Protein 2IP6 (pdb70)

Sequence (87 aa):
EHIKQQALDLFTRLQFLLQKHDTIEPYQYVLDILETGISKTKHNQQTPERQARVVYNKIASQALVDKLHFTAEENKVLAAINELAHS

Structure (mmCIF, N/CA/C/O backbone):
data_2IP6
#
_entry.id   2IP6
#
_cell.length_a   62.189
_cell.length_b   62.189
_cell.length_c   39.898
_cell.angle_alpha   90.00
_cell.angle_beta   90.00
_cell.angle_gamma   120.00
#
_symmetry.space_group_name_H-M   'P 62'
#
loop_
_entity.id
_entity.type
_entity.pdbx_description
1 polymer PapB
2 non-polymer 'SULFATE ION'
3 water water
#
loop_
_atom_site.group_PDB
_atom_site.id
_atom_site.type_symbol
_atom_site.label_atom_id
_atom_site.label_alt_id
_atom_site.label_comp_id
_atom_site.label_asym_id
_atom_site.label_entity_id
_atom_site.label_seq_id
_atom_site.pdbx_PDB_ins_code
_atom_site.Cartn_x
_atom_site.Cartn_y
_atom_site.Cartn_z
_atom_site.occupancy
_atom_site.B_iso_or_equiv
_atom_site.auth_seq_id
_atom_site.auth_comp_id
_atom_site.auth_asym_id
_atom_site.auth_atom_id
_atom_site.pdbx_PDB_model_num
ATOM 1 N N . GLU A 1 7 ? 59.921 -12.967 -1.105 1.00 33.44 7 GLU A N 1
ATOM 2 C CA . GLU A 1 7 ? 60.437 -12.056 -2.162 1.00 32.55 7 GLU A CA 1
ATOM 3 C C . GLU A 1 7 ? 59.930 -12.497 -3.529 1.00 32.09 7 GLU A C 1
ATOM 4 O O . GLU A 1 7 ? 59.440 -13.617 -3.690 1.00 32.62 7 GLU A O 1
ATOM 6 N N . HIS A 1 8 ? 60.050 -11.609 -4.510 1.00 30.53 8 HIS A N 1
ATOM 7 C CA . HIS A 1 8 ? 59.605 -11.899 -5.866 1.00 27.41 8 HIS A CA 1
ATOM 8 C C . HIS A 1 8 ? 60.648 -12.735 -6.593 1.00 25.06 8 HIS A C 1
ATOM 9 O O . HIS A 1 8 ? 60.481 -13.062 -7.768 1.00 24.88 8 HIS A O 1
ATOM 11 N N . ILE A 1 9 ? 61.725 -13.075 -5.892 1.00 21.95 9 ILE A N 1
ATOM 12 C CA . ILE A 1 9 ? 62.791 -13.872 -6.482 1.00 19.69 9 ILE A CA 1
ATOM 13 C C . ILE A 1 9 ? 62.238 -15.220 -6.937 1.00 17.44 9 ILE A C 1
ATOM 14 O O . ILE A 1 9 ? 62.659 -15.758 -7.961 1.00 16.96 9 ILE A O 1
ATOM 19 N N . LYS A 1 10 ? 61.289 -15.759 -6.180 1.00 15.37 10 LYS A N 1
ATOM 20 C CA . LYS A 1 10 ? 60.691 -17.037 -6.539 1.00 14.03 10 LYS A CA 1
ATOM 21 C C . LYS A 1 10 ? 60.019 -16.950 -7.902 1.00 13.77 10 LYS A C 1
ATOM 22 O O . LYS A 1 10 ? 60.255 -17.787 -8.768 1.00 11.96 10 LYS A O 1
ATOM 28 N N . GLN A 1 11 ? 59.180 -15.935 -8.097 1.00 14.26 11 GLN A N 1
ATOM 29 C CA . GLN A 1 11 ? 58.485 -15.776 -9.368 1.00 15.36 11 GLN A CA 1
ATOM 30 C C . GLN A 1 11 ? 59.478 -15.493 -10.495 1.00 14.79 11 GLN A C 1
ATOM 31 O O . GLN A 1 11 ? 59.280 -15.932 -11.625 1.00 14.20 11 GLN A O 1
ATOM 37 N N . GLN A 1 12 ? 60.541 -14.758 -10.182 1.00 14.82 12 GLN A N 1
ATOM 38 C CA . GLN A 1 12 ? 61.576 -14.437 -11.161 1.00 15.78 12 GLN A CA 1
ATOM 39 C C . GLN A 1 12 ? 62.168 -15.736 -11.702 1.00 14.28 12 GLN A C 1
ATOM 40 O O . GLN A 1 12 ? 62.337 -15.904 -12.909 1.00 15.06 12 GLN A O 1
ATOM 46 N N . ALA A 1 13 ? 62.487 -16.652 -10.794 1.00 12.92 13 ALA A N 1
ATOM 47 C CA . ALA A 1 13 ? 63.059 -17.937 -11.178 1.00 12.29 13 ALA A CA 1
ATOM 48 C C . ALA A 1 13 ? 62.075 -18.739 -12.024 1.00 11.94 13 ALA A C 1
ATOM 49 O O . ALA A 1 13 ? 62.426 -19.234 -13.096 1.00 11.02 13 ALA A O 1
ATOM 51 N N . LEU A 1 14 ? 60.842 -18.866 -11.546 1.00 11.20 14 LEU A N 1
ATOM 52 C CA . LEU A 1 14 ? 59.830 -19.611 -12.284 1.00 11.14 14 LEU A CA 1
ATOM 53 C C . LEU A 1 14 ? 59.653 -19.068 -13.695 1.00 11.77 14 LEU A C 1
ATOM 54 O O . LEU A 1 14 ? 59.571 -19.835 -14.652 1.00 13.03 14 LEU A O 1
ATOM 59 N N . ASP A 1 15 ? 59.603 -17.745 -13.825 1.00 12.42 15 ASP A N 1
ATOM 60 C CA . ASP A 1 15 ? 59.427 -17.126 -15.134 1.00 13.40 15 ASP A CA 1
ATOM 61 C C . ASP A 1 15 ? 60.589 -17.426 -16.076 1.00 12.83 15 ASP A C 1
ATOM 62 O O . ASP A 1 15 ? 60.385 -17.610 -17.279 1.00 12.49 15 ASP A O 1
ATOM 67 N N . LEU A 1 16 ? 61.809 -17.456 -15.544 1.00 11.35 16 LEU A N 1
ATOM 68 C CA . LEU A 1 16 ? 62.967 -17.764 -16.379 1.00 11.48 16 LEU A CA 1
ATOM 69 C C . LEU A 1 16 ? 62.891 -19.221 -16.829 1.00 10.75 16 LEU A C 1
ATOM 70 O O . LEU A 1 16 ? 63.171 -19.530 -17.984 1.00 10.64 16 LEU A O 1
ATOM 75 N N . PHE A 1 17 ? 62.494 -20.112 -15.923 1.00 10.00 17 PHE A N 1
ATOM 76 C CA . PHE A 1 17 ? 62.393 -21.530 -16.264 1.00 9.53 17 PHE A CA 1
ATOM 77 C C . PHE A 1 17 ? 61.337 -21.791 -17.338 1.00 10.76 17 PHE A C 1
ATOM 78 O O . PHE A 1 17 ? 61.578 -22.544 -18.280 1.00 9.65 17 PHE A O 1
ATOM 86 N N . THR A 1 18 ? 60.161 -21.184 -17.189 1.00 11.11 18 THR A N 1
ATOM 87 C CA . THR A 1 18 ? 59.093 -21.386 -18.167 1.00 12.16 18 THR A CA 1
ATOM 88 C C . THR A 1 18 ? 59.430 -20.717 -19.496 1.00 10.31 18 THR A C 1
ATOM 89 O O . THR A 1 18 ? 59.071 -21.216 -20.560 1.00 11.32 18 THR A O 1
ATOM 93 N N . ARG A 1 19 ? 60.117 -19.583 -19.438 1.00 11.18 19 ARG A N 1
ATOM 94 C CA . ARG A 1 19 ? 60.507 -18.906 -20.664 1.00 11.21 19 ARG A CA 1
ATOM 95 C C . ARG A 1 19 ? 61.453 -19.814 -21.445 1.00 10.30 19 ARG A C 1
ATOM 96 O O . ARG A 1 19 ? 61.301 -19.986 -22.651 1.00 10.38 19 ARG A O 1
ATOM 104 N N . LEU A 1 20 ? 62.430 -20.401 -20.756 1.00 8.77 20 LEU A N 1
ATOM 105 C CA . LEU A 1 20 ? 63.377 -21.283 -21.435 1.00 8.36 20 LEU A CA 1
ATOM 106 C C . LEU A 1 20 ? 62.671 -22.523 -21.988 1.00 10.13 20 LEU A C 1
ATOM 107 O O . LEU A 1 20 ? 62.965 -22.966 -23.096 1.00 10.26 20 LEU A O 1
ATOM 112 N N . GLN A 1 21 ? 61.744 -23.086 -21.221 1.00 10.66 21 GLN A N 1
ATOM 113 C CA . GLN A 1 21 ? 61.002 -24.257 -21.688 1.00 12.55 21 GLN A CA 1
ATOM 114 C C . GLN A 1 21 ? 60.290 -23.946 -23.004 1.00 12.67 21 GLN A C 1
ATOM 115 O O . GLN A 1 21 ? 60.269 -24.765 -23.926 1.00 14.53 21 GLN A O 1
ATOM 121 N N . PHE A 1 22 ? 59.705 -22.756 -23.085 1.00 13.18 22 PHE A N 1
ATOM 122 C CA . PHE A 1 22 ? 59.003 -22.332 -24.285 1.00 12.44 22 PHE A CA 1
ATOM 123 C C . PHE A 1 22 ? 59.961 -22.247 -25.467 1.00 12.00 22 PHE A C 1
ATOM 124 O O . PHE A 1 22 ? 59.691 -22.784 -26.542 1.00 11.99 22 PHE A O 1
ATOM 132 N N . LEU A 1 23 ? 61.086 -21.570 -25.261 1.00 10.82 23 LEU A N 1
ATOM 133 C CA . LEU A 1 23 ? 62.067 -21.400 -26.323 1.00 9.40 23 LEU A CA 1
ATOM 134 C C . LEU A 1 23 ? 62.624 -22.715 -26.855 1.00 9.96 23 LEU A C 1
ATOM 135 O O . LEU A 1 23 ? 62.785 -22.879 -28.066 1.00 10.08 23 LEU A O 1
ATOM 140 N N . LEU A 1 24 ? 62.904 -23.651 -25.954 1.00 10.12 24 LEU A N 1
ATOM 141 C CA . LEU A 1 24 ? 63.464 -24.939 -26.347 1.00 11.35 24 LEU A CA 1
ATOM 142 C C . LEU A 1 24 ? 62.541 -25.806 -27.191 1.00 12.91 24 LEU A C 1
ATOM 143 O O . LEU A 1 24 ? 62.978 -26.808 -27.760 1.00 13.21 24 LEU A O 1
ATOM 148 N N . GLN A 1 25 ? 61.271 -25.427 -27.272 1.00 11.77 25 GLN A N 1
ATOM 149 C CA . GLN A 1 25 ? 60.300 -26.173 -28.064 1.00 11.66 25 GLN A CA 1
ATOM 150 C C . GLN A 1 25 ? 60.166 -25.592 -29.472 1.00 11.89 25 GLN A C 1
ATOM 151 O O . GLN A 1 25 ? 59.302 -26.012 -30.248 1.00 13.21 25 GLN A O 1
ATOM 157 N N . LYS A 1 26 ? 61.026 -24.636 -29.810 1.00 11.98 26 LYS A N 1
ATOM 158 C CA . LYS A 1 26 ? 60.982 -23.995 -31.122 1.00 12.11 26 LYS A CA 1
ATOM 159 C C . LYS A 1 26 ? 61.926 -24.607 -32.151 1.00 13.27 26 LYS A C 1
ATOM 160 O O . LYS A 1 26 ? 62.064 -24.084 -33.255 1.00 15.02 26 LYS A O 1
ATOM 166 N N . HIS A 1 27 ? 62.574 -25.711 -31.798 1.00 12.96 27 HIS A N 1
ATOM 167 C CA . HIS A 1 27 ? 63.507 -26.365 -32.716 1.00 12.77 27 HIS A CA 1
ATOM 168 C C . HIS A 1 27 ? 62.780 -27.321 -33.655 1.00 11.59 27 HIS A C 1
ATOM 169 O O . HIS A 1 27 ? 61.594 -27.593 -33.471 1.00 11.92 27 HIS A O 1
ATOM 176 N N . ASP A 1 28 ? 63.483 -27.832 -34.661 1.00 10.67 28 ASP A N 1
ATOM 177 C CA . ASP A 1 28 ? 62.852 -28.747 -35.611 1.00 11.04 28 ASP A CA 1
ATOM 178 C C . ASP A 1 28 ? 62.456 -30.094 -35.021 1.00 10.48 28 ASP A C 1
ATOM 179 O O . ASP A 1 28 ? 61.595 -30.783 -35.562 1.00 11.24 28 ASP A O 1
ATOM 184 N N . THR A 1 29 ? 63.104 -30.485 -33.931 1.00 10.44 29 THR A N 1
ATOM 185 C CA . THR A 1 29 ? 62.761 -31.725 -33.247 1.00 10.65 29 THR A CA 1
ATOM 186 C C . THR A 1 29 ? 62.788 -31.391 -31.768 1.00 9.37 29 THR A C 1
ATOM 187 O O . THR A 1 29 ? 63.278 -30.327 -31.381 1.00 11.27 29 THR A O 1
ATOM 191 N N . ILE A 1 30 ? 62.249 -32.274 -30.938 1.00 9.60 30 ILE A N 1
ATOM 192 C CA . ILE A 1 30 ? 62.241 -32.001 -29.512 1.00 9.58 30 ILE A CA 1
ATOM 193 C C . ILE A 1 30 ? 62.977 -33.073 -28.703 1.00 9.83 30 ILE A C 1
ATOM 194 O O . ILE A 1 30 ? 63.427 -32.814 -27.592 1.00 9.43 30 ILE A O 1
ATOM 199 N N . GLU A 1 31 ? 63.140 -34.263 -29.274 1.00 8.65 31 GLU A N 1
ATOM 200 C CA . GLU A 1 31 ? 63.835 -35.338 -28.564 1.00 8.94 31 GLU A CA 1
ATOM 201 C C . GLU A 1 31 ? 65.185 -34.938 -27.957 1.00 8.53 31 GLU A C 1
ATOM 202 O O . GLU A 1 31 ? 65.451 -35.232 -26.794 1.00 9.68 31 GLU A O 1
ATOM 208 N N . PRO A 1 32 ? 66.051 -34.255 -28.725 1.00 9.00 32 PRO A N 1
ATOM 209 C CA . PRO A 1 32 ? 67.345 -33.878 -28.140 1.00 9.67 32 PRO A CA 1
ATOM 210 C C . PRO A 1 32 ? 67.251 -32.908 -26.965 1.00 9.63 32 PRO A C 1
ATOM 211 O O . PRO A 1 32 ? 68.206 -32.758 -26.206 1.00 9.70 32 PRO A O 1
ATOM 215 N N . TYR A 1 33 ? 66.097 -32.268 -26.813 1.00 8.00 33 TYR A N 1
ATOM 216 C CA . TYR A 1 33 ? 65.881 -31.298 -25.741 1.00 7.31 33 TYR A CA 1
ATOM 217 C C . TYR A 1 33 ? 65.040 -31.812 -24.585 1.00 7.65 33 TYR A C 1
ATOM 218 O O . TYR A 1 33 ? 64.894 -31.126 -23.578 1.00 8.07 33 TYR A O 1
ATOM 227 N N . GLN A 1 34 ? 64.493 -33.016 -24.707 1.00 8.26 34 GLN A N 1
ATOM 228 C CA . GLN A 1 34 ? 63.630 -33.530 -23.647 1.00 7.95 34 GLN A CA 1
ATOM 229 C C . GLN A 1 34 ? 64.275 -33.628 -22.272 1.00 7.44 34 GLN A C 1
ATOM 230 O O . GLN A 1 34 ? 63.629 -33.330 -21.275 1.00 8.11 34 GLN A O 1
ATOM 236 N N . TYR A 1 35 ? 65.535 -34.042 -22.202 1.00 7.49 35 TYR A N 1
ATOM 237 C CA . TYR A 1 35 ? 66.193 -34.146 -20.904 1.00 7.65 35 TYR A CA 1
ATOM 238 C C . TYR A 1 35 ? 66.249 -32.754 -20.268 1.00 6.52 35 TYR A C 1
ATOM 239 O O . TYR A 1 35 ? 65.933 -32.588 -19.087 1.00 7.75 35 TYR A O 1
ATOM 248 N N . VAL A 1 36 ? 66.640 -31.750 -21.050 1.00 6.93 36 VAL A N 1
ATOM 249 C CA . VAL A 1 36 ? 66.711 -30.386 -20.544 1.00 8.16 36 VAL A CA 1
ATOM 250 C C . VAL A 1 36 ? 65.322 -29.908 -20.119 1.00 8.05 36 VAL A C 1
ATOM 251 O O . VAL A 1 36 ? 65.190 -29.187 -19.131 1.00 7.76 36 VAL A O 1
ATOM 255 N N . LEU A 1 37 ? 64.287 -30.309 -20.856 1.00 7.56 37 LEU A N 1
ATOM 256 C CA . LEU A 1 37 ? 62.929 -29.918 -20.493 1.00 6.55 37 LEU A CA 1
ATOM 257 C C . LEU A 1 37 ? 62.552 -30.574 -19.157 1.00 7.83 37 LEU A C 1
ATOM 258 O O . LEU A 1 37 ? 61.861 -29.960 -18.341 1.00 8.99 37 LEU A O 1
ATOM 263 N N . ASP A 1 38 ? 63.003 -31.813 -18.933 1.00 6.50 38 ASP A N 1
ATOM 264 C CA . ASP A 1 38 ? 62.746 -32.513 -17.667 1.00 8.15 38 ASP A CA 1
ATOM 265 C C . ASP A 1 38 ? 63.416 -31.739 -16.533 1.00 8.14 38 ASP A C 1
ATOM 266 O O . ASP A 1 38 ? 62.841 -31.566 -15.465 1.00 9.21 38 ASP A O 1
ATOM 271 N N . ILE A 1 39 ? 64.648 -31.295 -16.767 1.00 6.53 39 ILE A N 1
ATOM 272 C CA . ILE A 1 39 ? 65.388 -30.534 -15.763 1.00 7.30 39 ILE A CA 1
ATOM 273 C C . ILE A 1 39 ? 64.609 -29.283 -15.362 1.00 6.88 39 ILE A C 1
ATOM 274 O O . ILE A 1 39 ? 64.524 -28.935 -14.179 1.00 8.80 39 ILE A O 1
ATOM 279 N N . LEU A 1 40 ? 64.037 -28.607 -16.351 1.00 7.53 40 LEU A N 1
ATOM 280 C CA . LEU A 1 40 ? 63.272 -27.401 -16.088 1.00 8.60 40 LEU A CA 1
ATOM 281 C C . LEU A 1 40 ? 61.976 -27.708 -15.347 1.00 7.75 40 LEU A C 1
ATOM 282 O O . LEU A 1 40 ? 61.586 -26.971 -14.435 1.00 7.74 40 LEU A O 1
ATOM 287 N N . GLU A 1 41 ? 61.313 -28.798 -15.716 1.00 9.55 41 GLU A N 1
ATOM 288 C CA . GLU A 1 41 ? 60.064 -29.165 -15.051 1.00 11.02 41 GLU A CA 1
ATOM 289 C C . GLU A 1 41 ? 60.338 -29.483 -13.582 1.00 10.12 41 GLU A C 1
ATOM 290 O O . GLU A 1 41 ? 59.559 -29.128 -12.693 1.00 10.70 41 GLU A O 1
ATOM 296 N N . THR A 1 42 ? 61.456 -30.152 -13.325 1.00 9.86 42 THR A N 1
ATOM 297 C CA . THR A 1 42 ? 61.833 -30.501 -11.965 1.00 8.68 42 THR A CA 1
ATOM 298 C C . THR A 1 42 ? 62.212 -29.241 -11.185 1.00 8.97 42 THR A C 1
ATOM 299 O O . THR A 1 42 ? 61.848 -29.099 -10.016 1.00 9.64 42 THR A O 1
ATOM 303 N N . GLY A 1 43 ? 62.935 -28.324 -11.825 1.00 8.53 43 GLY A N 1
ATOM 304 C CA . GLY A 1 43 ? 63.302 -27.086 -11.158 1.00 8.90 43 GLY A CA 1
ATOM 305 C C . GLY A 1 43 ? 62.047 -26.311 -10.797 1.00 8.01 43 GLY A C 1
ATOM 306 O O . GLY A 1 43 ? 61.948 -25.725 -9.720 1.00 8.35 43 GLY A O 1
ATOM 307 N N . ILE A 1 44 ? 61.079 -26.307 -11.703 1.00 8.56 44 ILE A N 1
ATOM 308 C CA . ILE A 1 44 ? 59.821 -25.616 -11.459 1.00 9.19 44 ILE A CA 1
ATOM 309 C C . ILE A 1 44 ? 59.070 -26.262 -10.288 1.00 9.51 44 ILE A C 1
ATOM 310 O O . ILE A 1 44 ? 58.568 -25.561 -9.407 1.00 8.56 44 ILE A O 1
ATOM 315 N N . SER A 1 45 ? 59.005 -27.591 -10.268 1.00 10.13 45 SER A N 1
ATOM 316 C CA . SER A 1 45 ? 58.312 -28.299 -9.192 1.00 9.97 45 SER A CA 1
ATOM 317 C C . SER A 1 45 ? 58.968 -28.044 -7.838 1.00 9.33 45 SER A C 1
ATOM 318 O O . SER A 1 45 ? 58.289 -27.758 -6.850 1.00 9.99 45 SER A O 1
ATOM 321 N N . LYS A 1 46 ? 60.292 -28.148 -7.793 1.00 8.17 46 LYS A N 1
ATOM 322 C CA . LYS A 1 46 ? 61.033 -27.930 -6.560 1.00 8.48 46 LYS A CA 1
ATOM 323 C C . LYS A 1 46 ? 60.835 -26.509 -6.043 1.00 8.66 46 LYS A C 1
ATOM 324 O O . LYS A 1 46 ? 60.683 -26.294 -4.839 1.00 10.42 46 LYS A O 1
ATOM 330 N N . THR A 1 47 ? 60.838 -25.544 -6.960 1.00 7.15 47 THR A N 1
ATOM 331 C CA . THR A 1 47 ? 60.658 -24.145 -6.606 1.00 8.14 47 THR A CA 1
ATOM 332 C C . THR A 1 47 ? 59.216 -23.909 -6.145 1.00 8.79 47 THR A C 1
ATOM 333 O O . THR A 1 47 ? 58.987 -23.245 -5.135 1.00 9.09 47 THR A O 1
ATOM 337 N N . LYS A 1 48 ? 58.246 -24.464 -6.865 1.00 8.82 48 LYS A N 1
ATOM 338 C CA . LYS A 1 48 ? 56.845 -24.309 -6.475 1.00 10.55 48 LYS A CA 1
ATOM 339 C C . LYS A 1 48 ? 56.608 -24.876 -5.074 1.00 10.69 48 LYS A C 1
ATOM 340 O O . LYS A 1 48 ? 55.850 -24.303 -4.287 1.00 12.67 48 LYS A O 1
ATOM 346 N N . HIS A 1 49 ? 57.267 -25.990 -4.760 1.00 10.39 49 HIS A N 1
ATOM 347 C CA . HIS A 1 49 ? 57.132 -26.624 -3.448 1.00 9.59 49 HIS A CA 1
ATOM 348 C C . HIS A 1 49 ? 58.071 -26.041 -2.398 1.00 9.27 49 HIS A C 1
ATOM 349 O O . HIS A 1 49 ? 58.280 -26.635 -1.338 1.00 10.96 49 HIS A O 1
ATOM 356 N N . ASN A 1 50 ? 58.652 -24.887 -2.707 1.00 10.12 50 ASN A N 1
ATOM 357 C CA . ASN A 1 50 ? 59.534 -24.182 -1.784 1.00 9.93 50 ASN A CA 1
ATOM 358 C C . ASN A 1 50 ? 60.692 -24.985 -1.181 1.00 10.40 50 ASN A C 1
ATOM 359 O O . ASN A 1 50 ? 60.967 -24.897 0.019 1.00 11.64 50 ASN A O 1
ATOM 364 N N . GLN A 1 51 ? 61.381 -25.756 -2.018 1.00 10.49 51 GLN A N 1
ATOM 365 C CA . GLN A 1 51 ? 62.520 -26.544 -1.555 1.00 11.29 51 GLN A CA 1
ATOM 366 C C . GLN A 1 51 ? 63.794 -25.713 -1.683 1.00 11.68 51 GLN A C 1
ATOM 367 O O . GLN A 1 51 ? 64.000 -25.041 -2.698 1.00 12.00 51 GLN A O 1
ATOM 373 N N . GLN A 1 52 ? 64.642 -25.764 -0.655 1.00 11.30 52 GLN A N 1
ATOM 374 C CA . GLN A 1 52 ? 65.879 -24.991 -0.628 1.00 12.66 52 GLN A CA 1
ATOM 375 C C . GLN A 1 52 ? 65.520 -23.536 -0.886 1.00 12.76 52 GLN A C 1
ATOM 376 O O . GLN A 1 52 ? 64.695 -22.974 -0.171 1.00 13.15 52 GLN A O 1
ATOM 382 N N . THR A 1 53 ? 66.132 -22.922 -1.892 1.00 11.89 53 THR A N 1
ATOM 383 C CA . THR A 1 53 ? 65.821 -21.538 -2.229 1.00 12.24 53 THR A CA 1
ATOM 384 C C . THR A 1 53 ? 65.703 -21.442 -3.744 1.00 12.30 53 THR A C 1
ATOM 385 O O . THR A 1 53 ? 66.210 -22.307 -4.463 1.00 10.97 53 THR A O 1
ATOM 389 N N . PRO A 1 54 ? 65.017 -20.406 -4.250 1.00 11.40 54 PRO A N 1
ATOM 390 C CA . PRO A 1 54 ? 64.899 -20.290 -5.706 1.00 13.01 54 PRO A CA 1
ATOM 391 C C . PRO A 1 54 ? 66.287 -20.149 -6.335 1.00 12.74 54 PRO A C 1
ATOM 392 O O . PRO A 1 54 ? 66.547 -20.683 -7.411 1.00 11.70 54 PRO A O 1
ATOM 396 N N . GLU A 1 55 ? 67.180 -19.432 -5.657 1.00 12.89 55 GLU A N 1
ATOM 397 C CA . GLU A 1 55 ? 68.536 -19.237 -6.157 1.00 12.17 55 GLU A CA 1
ATOM 398 C C . GLU A 1 55 ? 69.260 -20.574 -6.272 1.00 11.44 55 GLU A C 1
ATOM 399 O O . GLU A 1 55 ? 69.968 -20.822 -7.249 1.00 12.47 55 GLU A O 1
ATOM 405 N N . ARG A 1 56 ? 69.079 -21.439 -5.279 1.00 11.10 56 ARG A N 1
ATOM 406 C CA . ARG A 1 56 ? 69.695 -22.763 -5.294 1.00 12.44 56 ARG A CA 1
ATOM 407 C C . A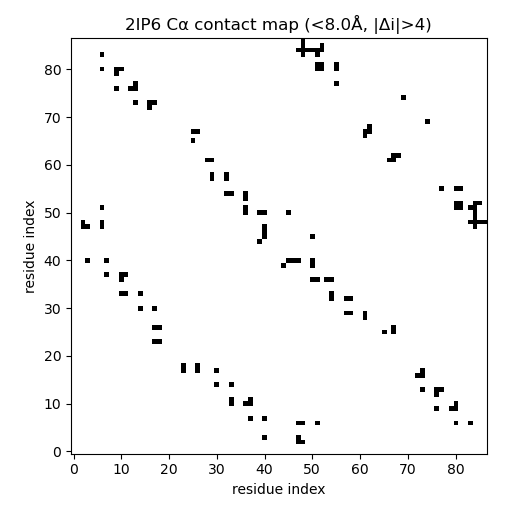RG A 1 56 ? 69.117 -23.619 -6.426 1.00 11.17 56 ARG A C 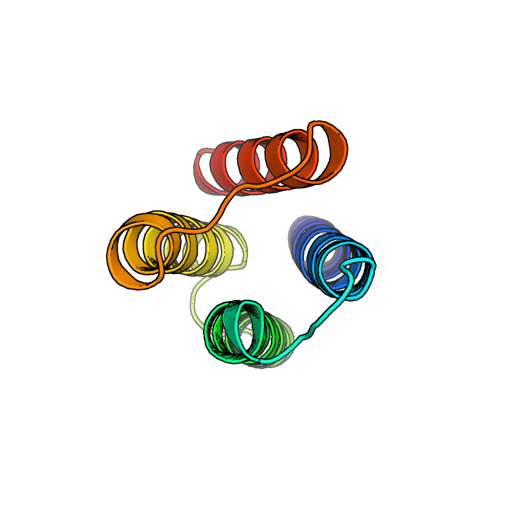1
ATOM 408 O O . ARG A 1 56 ? 69.849 -24.348 -7.105 1.00 11.62 56 ARG A O 1
ATOM 416 N N . GLN A 1 57 ? 67.805 -23.537 -6.630 1.00 10.98 57 GLN A N 1
ATOM 417 C CA . GLN A 1 57 ? 67.174 -24.308 -7.696 1.00 9.77 57 GLN A CA 1
ATOM 418 C C . GLN A 1 57 ? 67.655 -23.803 -9.053 1.00 9.60 57 GLN A C 1
ATOM 419 O O . GLN A 1 57 ? 67.799 -24.580 -9.994 1.00 10.37 57 GLN A O 1
ATOM 425 N N . ALA A 1 58 ? 67.900 -22.499 -9.157 1.00 9.96 58 ALA A N 1
ATOM 426 C CA . 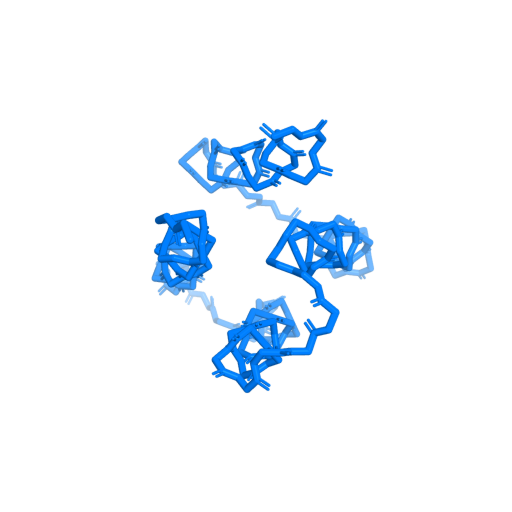ALA A 1 58 ? 68.383 -21.928 -10.407 1.00 9.88 58 ALA A CA 1
ATOM 427 C C . ALA A 1 58 ? 69.800 -22.426 -10.689 1.00 10.38 58 ALA A C 1
ATOM 428 O O . ALA A 1 58 ? 70.150 -22.703 -11.837 1.00 9.84 58 ALA A O 1
ATOM 430 N N . ARG A 1 59 ? 70.612 -22.543 -9.644 1.00 10.38 59 ARG A N 1
ATOM 431 C CA . ARG A 1 59 ? 71.977 -23.030 -9.803 1.00 11.30 59 ARG A CA 1
ATOM 432 C C . ARG A 1 59 ? 71.957 -24.453 -10.341 1.00 11.26 59 ARG A C 1
ATOM 433 O O . ARG A 1 59 ? 72.673 -24.780 -11.284 1.00 12.24 59 ARG A O 1
ATOM 441 N N . VAL A 1 60 ? 71.138 -25.299 -9.725 1.00 10.44 60 VAL A N 1
ATOM 442 C CA . VAL A 1 60 ? 71.021 -26.688 -10.143 1.00 11.12 60 VAL A CA 1
ATOM 443 C C . VAL A 1 60 ? 70.530 -26.806 -11.584 1.00 10.98 60 VAL A C 1
ATOM 444 O O . VAL A 1 60 ? 71.066 -27.593 -12.366 1.00 9.88 60 VAL A O 1
ATOM 448 N N . VAL A 1 61 ? 69.509 -26.028 -11.934 1.00 8.92 61 VAL A N 1
ATOM 449 C CA . VAL A 1 61 ? 68.968 -26.050 -13.287 1.00 8.63 61 VAL A CA 1
ATOM 450 C C . VAL A 1 61 ? 70.055 -25.653 -14.280 1.00 8.78 61 VAL A C 1
ATOM 451 O O . VAL A 1 61 ? 70.273 -26.337 -15.280 1.00 7.63 61 VAL A O 1
ATOM 455 N N . TYR A 1 62 ? 70.749 -24.556 -13.996 1.00 8.25 62 TYR A N 1
ATOM 456 C CA . TYR A 1 62 ? 71.801 -24.096 -14.894 1.00 8.48 62 TYR A CA 1
ATOM 457 C C . TYR A 1 62 ? 72.899 -25.135 -15.064 1.00 9.24 62 TYR A C 1
ATOM 458 O O . TYR A 1 62 ? 73.262 -25.478 -16.188 1.00 7.94 62 TYR A O 1
ATOM 467 N N . ASN A 1 63 ? 73.434 -25.627 -13.949 1.00 8.25 63 ASN A N 1
ATOM 468 C CA . ASN A 1 63 ? 74.506 -26.615 -14.003 1.00 8.96 63 ASN A CA 1
ATOM 469 C C . ASN A 1 63 ? 74.075 -27.886 -14.723 1.00 8.52 63 ASN A C 1
ATOM 470 O O . ASN A 1 63 ? 74.829 -28.432 -15.525 1.00 9.58 63 ASN A O 1
ATOM 475 N N . LYS A 1 64 ? 72.864 -28.359 -14.454 1.00 8.40 64 LYS A N 1
ATOM 476 C CA . LYS A 1 64 ? 72.400 -29.574 -15.111 1.00 7.62 64 LYS A CA 1
ATOM 477 C C . LYS A 1 64 ? 72.214 -29.380 -16.611 1.00 7.10 64 LYS A C 1
ATOM 478 O O . LYS A 1 64 ? 72.514 -30.282 -17.392 1.00 7.13 64 LYS A O 1
ATOM 484 N N . ILE A 1 65 ? 71.739 -28.207 -17.019 1.00 6.78 65 ILE A N 1
ATOM 485 C CA . ILE A 1 65 ? 71.550 -27.946 -18.440 1.00 7.26 65 ILE A CA 1
ATOM 486 C C . ILE A 1 65 ? 72.900 -27.787 -19.145 1.00 6.21 65 ILE A C 1
ATOM 487 O O . ILE A 1 65 ? 73.094 -28.300 -20.247 1.00 7.68 65 ILE A O 1
ATOM 492 N N . ALA A 1 66 ? 73.832 -27.080 -18.514 1.00 7.74 66 ALA A N 1
ATOM 493 C CA . ALA A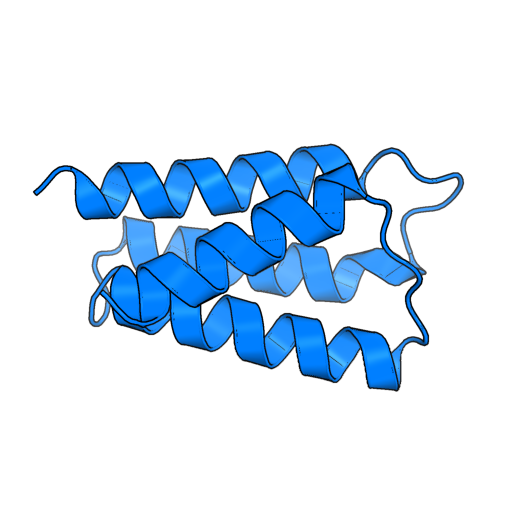 1 66 ? 75.155 -26.903 -19.113 1.00 7.48 66 ALA A CA 1
ATOM 494 C C . ALA A 1 66 ? 75.802 -28.274 -19.327 1.00 8.02 66 ALA A C 1
ATOM 495 O O . ALA A 1 66 ? 76.445 -28.529 -20.349 1.00 8.80 66 ALA A O 1
ATOM 497 N N . SER A 1 67 ? 75.634 -29.155 -18.349 1.00 8.38 67 SER A N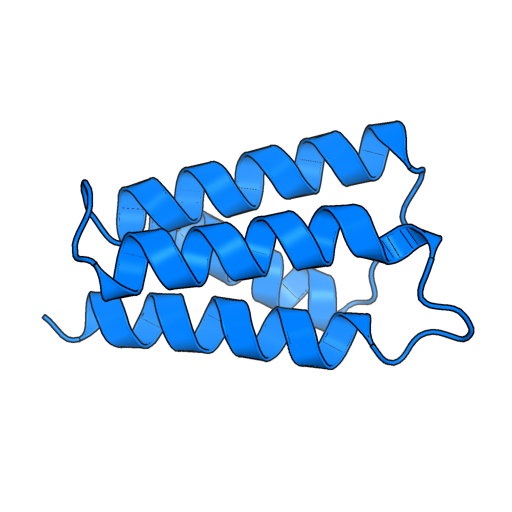 1
ATOM 498 C CA . SER A 1 67 ? 76.188 -30.497 -18.428 1.00 6.74 67 SER A CA 1
ATOM 499 C C . SER A 1 67 ? 75.517 -31.296 -19.542 1.00 6.85 67 SER A C 1
ATOM 500 O O . SER A 1 67 ? 76.191 -31.937 -20.352 1.00 7.34 67 SER A O 1
ATOM 503 N N . GLN A 1 68 ? 74.189 -31.258 -19.588 1.00 7.84 68 GLN A N 1
ATOM 504 C CA . GLN A 1 68 ? 73.472 -32.006 -20.607 1.00 7.94 68 GLN A CA 1
ATOM 505 C C . GLN A 1 68 ? 73.797 -31.495 -22.005 1.00 8.93 68 GLN A C 1
ATOM 506 O O . GLN A 1 68 ? 73.822 -32.271 -22.959 1.00 9.19 68 GLN A O 1
ATOM 512 N N . ALA A 1 69 ? 74.052 -30.196 -22.132 1.00 8.10 69 ALA A N 1
ATOM 513 C CA . ALA A 1 69 ? 74.394 -29.640 -23.435 1.00 8.04 69 ALA A CA 1
ATOM 514 C C . ALA A 1 69 ? 75.674 -30.304 -23.945 1.00 8.78 69 ALA A C 1
ATOM 515 O O . ALA A 1 69 ? 75.868 -30.433 -25.150 1.00 10.56 69 ALA A O 1
ATOM 517 N N . LEU A 1 70 ? 76.543 -30.734 -23.034 1.00 10.54 70 LEU A N 1
ATOM 518 C CA . LEU A 1 70 ? 77.765 -31.427 -23.440 1.00 11.54 70 LEU A CA 1
ATOM 519 C C . LEU A 1 70 ? 77.377 -32.848 -23.836 1.00 12.49 70 LEU A C 1
ATOM 520 O O . LEU A 1 70 ? 77.747 -33.336 -24.905 1.00 13.30 70 LEU A O 1
ATOM 525 N N . VAL A 1 71 ? 76.618 -33.500 -22.962 1.00 13.28 71 VAL A N 1
ATOM 526 C CA . VAL A 1 71 ? 76.167 -34.876 -23.167 1.00 13.87 71 VAL A CA 1
ATOM 527 C C . VAL A 1 71 ? 75.313 -35.085 -24.417 1.00 13.66 71 VAL A C 1
ATOM 528 O O . VAL A 1 71 ? 75.503 -36.064 -25.143 1.00 15.32 71 VAL A O 1
ATOM 532 N N . ASP A 1 72 ? 74.368 -34.182 -24.666 1.00 12.01 72 ASP A N 1
ATOM 533 C CA . ASP A 1 72 ? 73.502 -34.309 -25.833 1.00 11.54 72 ASP A CA 1
ATOM 534 C C . ASP A 1 72 ? 73.918 -33.432 -27.008 1.00 13.77 72 ASP A C 1
ATOM 535 O O . ASP A 1 72 ? 73.171 -33.309 -27.978 1.00 14.16 72 ASP A O 1
ATOM 540 N N . LYS A 1 73 ? 75.107 -32.838 -26.919 1.00 13.62 73 LYS A N 1
ATOM 541 C CA . LYS A 1 73 ? 75.648 -31.972 -27.970 1.00 13.28 73 LYS A CA 1
ATOM 542 C C . LYS A 1 73 ? 74.593 -30.980 -28.459 1.00 13.08 73 LYS A C 1
ATOM 543 O O . LYS A 1 73 ? 74.249 -30.945 -29.644 1.00 14.62 73 LYS A O 1
ATOM 549 N N . LEU A 1 74 ? 74.090 -30.164 -27.539 1.00 12.25 74 LEU A N 1
ATOM 550 C CA . LEU A 1 74 ? 73.053 -29.192 -27.856 1.00 13.25 74 LEU A CA 1
ATOM 551 C C . LEU A 1 74 ? 73.593 -27.833 -28.284 1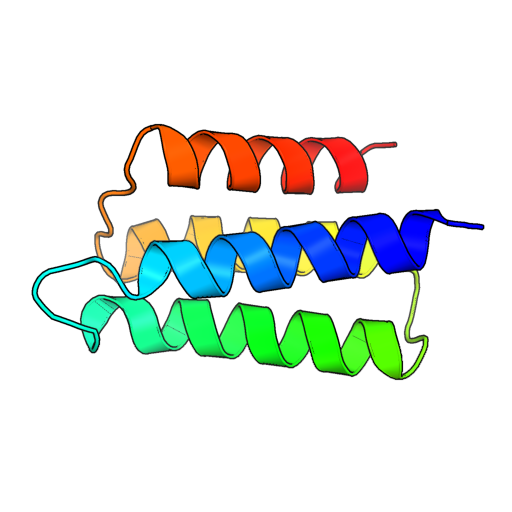.00 15.55 74 LEU A C 1
ATOM 552 O O . LEU A 1 74 ? 74.594 -27.359 -27.754 1.00 16.23 74 LEU A O 1
ATOM 557 N N . HIS A 1 75 ? 72.909 -27.221 -29.250 1.00 16.01 75 HIS A N 1
ATOM 558 C CA . HIS A 1 75 ? 73.280 -25.913 -29.788 1.00 19.01 75 HIS A CA 1
ATOM 559 C C . HIS A 1 75 ? 72.148 -24.912 -29.557 1.00 18.48 75 HIS A C 1
ATOM 560 O O . HIS A 1 75 ? 71.170 -24.886 -30.309 1.00 21.81 75 HIS A O 1
ATOM 567 N N . PHE A 1 76 ? 72.292 -24.084 -28.525 1.00 17.22 76 PHE A N 1
ATOM 568 C CA . PHE A 1 76 ? 71.270 -23.099 -28.177 1.00 14.62 76 PHE A CA 1
ATOM 569 C C . PHE A 1 76 ? 71.326 -21.812 -28.991 1.00 13.83 76 PHE A C 1
ATOM 570 O O . PHE A 1 76 ? 72.379 -21.413 -29.484 1.00 14.87 76 PHE A O 1
ATOM 578 N N . THR A 1 77 ? 70.171 -21.166 -29.115 1.00 12.34 77 THR A N 1
ATOM 579 C CA . THR A 1 77 ? 70.058 -19.911 -29.847 1.00 12.06 77 THR A CA 1
ATOM 580 C C . THR A 1 77 ? 70.506 -18.757 -28.955 1.00 12.12 77 THR A C 1
ATOM 581 O O . THR A 1 77 ? 70.726 -18.935 -27.757 1.00 12.35 77 THR A O 1
ATOM 585 N N . ALA A 1 78 ? 70.649 -17.574 -29.542 1.00 13.12 78 ALA A N 1
ATOM 586 C CA . ALA A 1 78 ? 71.054 -16.400 -28.780 1.00 12.70 78 ALA A CA 1
ATOM 587 C C . ALA A 1 78 ? 70.043 -16.124 -27.667 1.00 11.62 78 ALA A C 1
ATOM 588 O O . ALA A 1 78 ? 70.415 -15.787 -26.545 1.00 14.20 78 ALA A O 1
ATOM 590 N N . GLU A 1 79 ? 68.764 -16.280 -27.985 1.00 13.16 79 GLU A N 1
ATOM 591 C CA . GLU A 1 79 ? 67.698 -16.048 -27.019 1.00 13.55 79 GLU A CA 1
ATOM 592 C C . GLU A 1 79 ? 67.768 -17.057 -25.867 1.00 11.50 79 GLU A C 1
ATOM 593 O O . GLU A 1 79 ? 67.611 -16.700 -24.701 1.00 11.61 79 GLU A O 1
ATOM 599 N N . GLU A 1 80 ? 68.015 -18.318 -26.197 1.00 10.61 80 GLU A N 1
ATOM 600 C CA . GLU A 1 80 ? 68.120 -19.353 -25.178 1.00 10.57 80 GLU A CA 1
ATOM 601 C C . GLU A 1 80 ? 69.336 -19.102 -24.287 1.00 10.75 80 GLU A C 1
ATOM 602 O O . GLU A 1 80 ? 69.254 -19.218 -23.066 1.00 10.39 80 GLU A O 1
ATOM 608 N N . ASN A 1 81 ? 70.465 -18.755 -24.897 1.00 10.69 81 ASN A N 1
ATOM 609 C CA . ASN A 1 81 ? 71.669 -18.481 -24.122 1.00 11.28 81 ASN A CA 1
ATOM 610 C C . ASN A 1 81 ? 71.459 -17.284 -23.203 1.00 11.40 81 ASN A C 1
ATOM 611 O O . ASN A 1 81 ? 71.987 -17.245 -22.093 1.00 11.36 81 ASN A O 1
ATOM 616 N N . LYS A 1 82 ? 70.674 -16.316 -23.664 1.00 11.94 82 LYS A N 1
ATOM 617 C CA . LYS A 1 82 ? 70.393 -15.128 -22.872 1.00 13.33 82 LYS A CA 1
ATOM 618 C C . LYS A 1 82 ? 69.623 -15.506 -21.611 1.00 11.64 82 LYS A C 1
ATOM 619 O O . LYS A 1 82 ? 69.941 -15.041 -20.519 1.00 13.28 82 LYS A O 1
ATOM 625 N N . VAL A 1 83 ? 68.614 -16.357 -21.758 1.00 10.89 83 VAL A N 1
ATOM 626 C CA . VAL A 1 83 ? 67.829 -16.780 -20.606 1.00 9.67 83 VAL A CA 1
ATOM 627 C C . VAL A 1 83 ? 68.684 -17.636 -19.671 1.00 9.88 83 VAL A C 1
ATOM 628 O O . VAL A 1 83 ? 68.617 -17.484 -18.453 1.00 9.86 83 VAL A O 1
ATOM 632 N N . LEU A 1 84 ? 69.503 -18.520 -20.236 1.00 8.69 84 LEU A N 1
ATOM 633 C CA . LEU A 1 84 ? 70.374 -19.360 -19.421 1.00 10.21 84 LEU A CA 1
ATOM 634 C C . LEU A 1 84 ? 71.336 -18.504 -18.612 1.00 10.55 84 LEU A C 1
ATOM 635 O O . LEU A 1 84 ? 71.598 -18.785 -17.448 1.00 11.26 84 LEU A O 1
ATOM 640 N N . ALA A 1 85 ? 71.863 -17.453 -19.231 1.00 11.36 85 ALA A N 1
ATOM 641 C CA . ALA A 1 85 ? 72.788 -16.568 -18.532 1.00 11.70 85 ALA A CA 1
ATOM 642 C C . ALA A 1 85 ? 72.064 -15.858 -17.388 1.00 11.22 85 ALA A C 1
ATOM 643 O O . ALA A 1 85 ? 72.639 -15.629 -16.324 1.00 12.55 85 ALA A O 1
ATOM 645 N N . ALA A 1 86 ? 70.799 -15.515 -17.616 1.00 11.47 86 ALA A N 1
ATOM 646 C CA . ALA A 1 86 ? 69.989 -14.845 -16.602 1.00 12.40 86 ALA A CA 1
ATOM 647 C C . ALA A 1 86 ? 69.754 -15.779 -15.413 1.00 11.68 86 ALA A C 1
ATOM 648 O O . ALA A 1 86 ? 69.729 -15.339 -14.262 1.00 12.48 86 ALA A O 1
ATOM 650 N N . ILE A 1 87 ? 69.577 -17.067 -15.694 1.00 11.69 87 ILE A N 1
ATOM 651 C CA . ILE A 1 87 ? 69.371 -18.051 -14.636 1.00 10.34 87 ILE A CA 1
ATOM 652 C C . ILE A 1 87 ? 70.663 -18.178 -13.822 1.00 10.91 87 ILE A C 1
ATOM 653 O O . ILE A 1 87 ? 70.632 -18.240 -12.592 1.00 11.33 87 ILE A O 1
ATOM 658 N N . ASN A 1 88 ? 71.798 -18.205 -14.517 1.00 10.86 88 ASN A N 1
ATOM 659 C CA . ASN A 1 88 ? 73.101 -18.309 -13.863 1.00 11.92 88 ASN A CA 1
ATOM 660 C C . ASN A 1 88 ? 73.310 -17.083 -12.968 1.00 12.61 88 ASN A C 1
ATOM 661 O O . ASN A 1 88 ? 73.787 -17.198 -11.837 1.00 13.16 88 ASN A O 1
ATOM 666 N N . GLU A 1 89 ? 72.936 -15.912 -13.478 1.00 12.54 89 GLU A N 1
ATOM 667 C CA . GLU A 1 89 ? 73.081 -14.665 -12.730 1.00 14.80 89 GLU A CA 1
ATOM 668 C C . GLU A 1 89 ? 72.231 -14.698 -11.471 1.00 15.42 89 GLU A C 1
ATOM 669 O O . GLU A 1 89 ? 72.702 -14.373 -10.382 1.00 15.23 89 GLU A O 1
ATOM 675 N N . LEU A 1 90 ? 70.968 -15.082 -11.628 1.00 14.68 90 LEU A N 1
ATOM 676 C CA . LEU A 1 90 ? 70.056 -15.157 -10.497 1.00 15.20 90 LEU A CA 1
ATOM 677 C C . LEU A 1 90 ? 70.627 -16.090 -9.435 1.00 15.04 90 LEU A C 1
ATOM 678 O O . LEU A 1 90 ? 70.536 -15.813 -8.239 1.00 16.78 90 LEU A O 1
ATOM 683 N N . ALA A 1 91 ? 71.225 -17.189 -9.885 1.00 16.45 91 ALA A 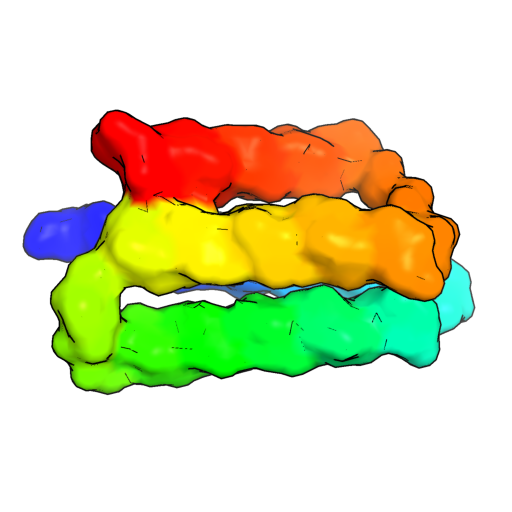N 1
ATOM 684 C CA . ALA A 1 91 ? 71.814 -18.184 -8.997 1.00 17.77 91 ALA A CA 1
ATOM 685 C C . ALA A 1 91 ? 73.053 -17.669 -8.270 1.00 20.57 91 ALA A C 1
ATOM 686 O O . ALA A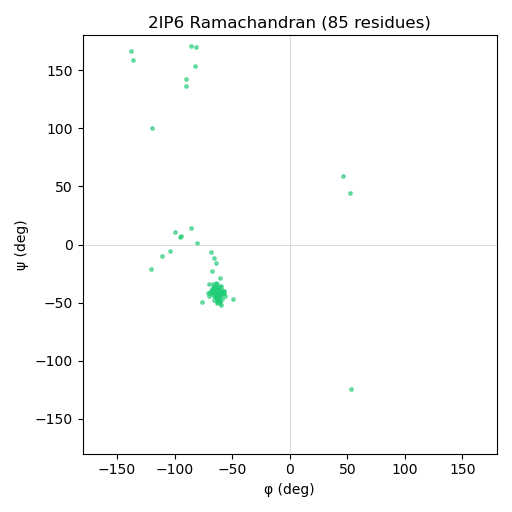 1 91 ? 73.594 -18.352 -7.398 1.00 22.60 91 ALA A O 1
ATOM 688 N N . HIS A 1 92 ? 73.501 -16.470 -8.633 1.00 21.33 92 HIS A N 1
ATOM 689 C CA . HIS A 1 92 ? 74.672 -15.869 -8.000 1.00 24.89 92 HIS A CA 1
ATOM 690 C C . HIS A 1 92 ? 74.310 -14.658 -7.146 1.00 26.71 92 HIS A C 1
ATOM 691 O O . HIS A 1 92 ? 75.149 -14.141 -6.406 1.00 27.79 92 HIS A O 1
ATOM 698 N N . SER A 1 93 ? 73.064 -14.208 -7.254 1.00 28.81 93 SER A N 1
ATOM 699 C CA . SER A 1 93 ? 72.582 -13.061 -6.488 1.00 30.07 93 SER A CA 1
ATOM 700 C C . SER A 1 93 ? 71.144 -12.722 -6.872 1.00 31.44 93 SER A C 1
ATOM 701 O O . SER A 1 93 ? 70.895 -11.560 -7.258 1.00 33.05 93 SER A O 1
#

B-factor: mean 16.38, std 8.16, range [6.21, 41.38]

Secondary structure (DSSP, 8-state):
-THHHHHHHHHHHHHHHGGGSS-SGGGHHHHHHHHHHHHHHHTT-S-HHHHHHHHHHHHHHHHHHTT----HHHHHHHHHHHHHTT-

Solvent-accessible surface area: 5390 Å² total; per-residue (Å²): 130,72,47,62,98,98,0,17,75,34,0,65,93,0,27,127,5,0,106,134,48,155,86,83,148,50,18,83,119,0,17,76,13,0,104,67,2,8,49,81,2,126,129,104,93,113,67,26,60,105,2,0,107,28,2,58,62,110,1,46,58,15,19,145,106,53,147,19,137,40,66,90,72,2,76,146,5,11,59,36,0,38,130,17,20,130,111

CATH classification: 1.20.1440.140

InterPro domains:
  IPR053739 Bacteriocin Immunity Domain-containing Protein [G3DSA:1.20.1440.140] (1-93)

Foldseek 3Di:
DCLLVVLLVLLVVLLVQQVPDPDNVLPVVLNVLSVVLNVCSVVPHDHNLCSLCSSLVVVVVSCVVSVDDDDPVNVVSSVVSVVSNVD

Organism: Pediococcus pentosaceus (NCBI:txid1255)

Nearest PDB structures (foldseek):
  2ip6-assembly1_A  TM=1.012E+00  e=3.038E-12  Pediococcus pentosaceus
  2zrr-assembly1_A  TM=8.703E-01  e=1.836E-01  Enterococcus mundtii
  8r4m-assembly1_B  TM=4.750E-01  e=8.903E-01  Methylosinus trichosporium OB3b
  6wkt-assembly1_A  TM=4.735E-01  e=1.303E+00  Bacillus subtilis subsp. subtilis str. 168
  5fig-assembly1_D  TM=4.918E-01  e=2.372E+00  Bacillus subtilis

Radius of gyration: 12.04 Å; Cα contacts (8 Å, |Δi|>4): 79; chains: 1; bounding box: 21×23×35 Å